Protein AF-A0A6L7Z365-F1 (afdb_monomer_lite)

Secondary structure (DSSP, 8-state):
----------------------------PPPS--------HHHHHHHHS--THHHHHHHHHHHHHHHHHHHHHHHHS----HHHHHHHHHHHHHHHHHHHHHHHHHHHHHHHHHHHHHHHHHHHHHH-S----------S---

Sequence (143 aa):
MQKRVAEGKPVTPQDEESTGLKEVRIVRGRVDSLSIYEVTETELDALERGSPYSIYLNFGIFLVTLGMSFLTSLLTVDIESLTTLVVFLVLTVIGNIGGALLIILWYGARKEVGGITKRIRARIAETEPSAGVHAGSVDDAES

Radius of gyration: 35.86 Å; chains: 1; bounding box: 87×62×109 Å

Foldseek 3Di:
DDDDDDDDDDDDDDDDDDDPPPPPPDDDDDDPDDDDFDDDPVLVVVPVVPQCLVVLLVLLVVLQVQLVVLVVCLVPDDDPDPVVNVVSVVSNCCSNVVSVVSVVVSVVSVVVNVVSVVVRVVVVVVVDDDPDDPDPPPDDDDD

Structure (mmCIF, N/CA/C/O backbone):
data_AF-A0A6L7Z365-F1
#
_entry.id   AF-A0A6L7Z365-F1
#
loop_
_atom_site.group_PDB
_atom_site.id
_atom_site.type_symbol
_atom_site.label_atom_id
_atom_site.label_alt_id
_atom_site.label_comp_id
_atom_site.label_asym_id
_atom_site.label_entity_id
_atom_site.label_seq_id
_atom_site.pdbx_PDB_ins_code
_atom_site.Cartn_x
_atom_site.Cartn_y
_atom_site.Cartn_z
_atom_site.occupancy
_atom_site.B_iso_or_equiv
_atom_site.auth_seq_id
_atom_site.auth_comp_id
_atom_site.auth_asym_id
_atom_site.auth_atom_id
_atom_site.pdbx_PDB_model_num
ATOM 1 N N . MET A 1 1 ? 21.880 44.518 -79.064 1.00 47.91 1 MET A N 1
ATOM 2 C CA . MET A 1 1 ? 22.600 43.712 -78.053 1.00 47.91 1 MET A CA 1
ATOM 3 C C . MET A 1 1 ? 23.646 44.592 -77.390 1.00 47.91 1 MET A C 1
ATOM 5 O O . MET A 1 1 ? 24.600 44.934 -78.066 1.00 47.91 1 MET A O 1
ATOM 9 N N . GLN A 1 2 ? 23.430 45.005 -76.138 1.00 38.16 2 GLN A N 1
ATOM 10 C CA . GLN A 1 2 ? 24.452 45.241 -75.102 1.00 38.16 2 GLN A CA 1
ATOM 11 C C . GLN A 1 2 ? 23.769 45.872 -73.880 1.00 38.16 2 GLN A C 1
ATOM 13 O O . GLN A 1 2 ? 23.073 46.880 -73.977 1.00 38.16 2 GLN A O 1
ATOM 18 N N . LYS A 1 3 ? 23.915 45.187 -72.747 1.00 45.53 3 LYS A N 1
ATOM 19 C CA . LYS A 1 3 ? 23.310 45.466 -71.445 1.00 45.53 3 LYS A CA 1
ATOM 20 C C . LYS A 1 3 ? 24.232 46.448 -70.714 1.00 45.53 3 LYS A C 1
ATOM 22 O O . LYS A 1 3 ? 25.419 46.163 -70.588 1.00 45.53 3 LYS A O 1
ATOM 27 N N . ARG A 1 4 ? 23.712 47.601 -70.276 1.00 43.47 4 ARG A N 1
ATOM 28 C CA . ARG A 1 4 ? 24.467 48.564 -69.461 1.00 43.47 4 ARG A CA 1
ATOM 29 C C . ARG A 1 4 ? 24.512 48.114 -68.000 1.00 43.47 4 ARG A C 1
ATOM 31 O O . ARG A 1 4 ? 23.516 47.644 -67.459 1.00 43.47 4 ARG A O 1
ATOM 38 N N . VAL A 1 5 ? 25.696 48.255 -67.420 1.00 54.09 5 VAL A N 1
ATOM 39 C CA . VAL A 1 5 ? 26.059 48.068 -66.009 1.00 54.09 5 VAL A CA 1
ATOM 40 C C . VAL A 1 5 ? 26.255 49.458 -65.381 1.00 54.09 5 VAL A C 1
ATOM 42 O O . VAL A 1 5 ? 26.559 50.393 -66.121 1.00 54.09 5 VAL A O 1
ATOM 45 N N . ALA A 1 6 ? 26.146 49.521 -64.043 1.00 51.59 6 ALA A N 1
ATOM 46 C CA . ALA A 1 6 ? 26.297 50.658 -63.112 1.00 51.59 6 ALA A CA 1
ATOM 47 C C . ALA A 1 6 ? 24.985 51.426 -62.851 1.00 51.59 6 ALA A C 1
ATOM 49 O O . ALA A 1 6 ? 24.262 51.736 -63.787 1.00 51.59 6 ALA A O 1
ATOM 50 N N . GLU A 1 7 ? 24.562 51.760 -61.631 1.00 50.38 7 GLU A N 1
ATOM 51 C CA . GLU A 1 7 ? 25.125 51.706 -60.271 1.00 50.38 7 GLU A CA 1
ATOM 52 C C . GLU A 1 7 ? 23.939 51.911 -59.303 1.00 50.38 7 GLU A C 1
ATOM 54 O O . GLU A 1 7 ? 23.016 52.661 -59.620 1.00 50.38 7 GLU A O 1
ATOM 59 N N . GLY A 1 8 ? 23.943 51.280 -58.126 1.00 42.50 8 GLY A N 1
ATOM 60 C CA . GLY A 1 8 ? 22.883 51.450 -57.126 1.00 42.50 8 GLY A CA 1
ATOM 61 C C . GLY A 1 8 ? 23.416 51.275 -55.708 1.00 42.50 8 GLY A C 1
ATOM 62 O O . GLY A 1 8 ? 23.578 50.156 -55.233 1.00 42.50 8 GLY A O 1
ATOM 63 N N . LYS A 1 9 ? 23.719 52.407 -55.069 1.00 43.69 9 LYS A N 1
ATOM 64 C CA . LYS A 1 9 ? 24.138 52.587 -53.668 1.00 43.69 9 LYS A CA 1
ATOM 65 C C . LYS A 1 9 ? 23.026 52.123 -52.698 1.00 43.69 9 LYS A C 1
ATOM 67 O O . LYS A 1 9 ? 21.854 52.277 -53.042 1.00 43.69 9 LYS A O 1
ATOM 72 N N . PRO A 1 10 ? 23.350 51.569 -51.511 1.00 44.44 10 PRO A N 1
ATOM 73 C CA . PRO A 1 10 ? 22.372 50.887 -50.669 1.00 44.44 10 PRO A CA 1
ATOM 74 C C . PRO A 1 10 ? 21.415 51.874 -49.996 1.00 44.44 10 PRO A C 1
ATOM 76 O O . PRO A 1 10 ? 21.838 52.884 -49.432 1.00 44.44 10 PRO A O 1
ATOM 79 N N . VAL A 1 11 ? 20.124 51.551 -50.045 1.00 59.84 11 VAL A N 1
ATOM 80 C CA . VAL A 1 11 ? 19.088 52.188 -49.231 1.00 59.84 11 VAL A CA 1
ATOM 81 C C . VAL A 1 11 ? 19.053 51.451 -47.902 1.00 59.84 11 VAL A C 1
ATOM 83 O O . VAL A 1 11 ? 18.643 50.295 -47.837 1.00 59.84 11 VAL A O 1
ATOM 86 N N . THR A 1 12 ? 19.502 52.123 -46.851 1.00 59.09 12 THR A N 1
ATOM 87 C CA . THR A 1 12 ? 19.172 51.757 -45.476 1.00 59.09 12 THR A CA 1
ATOM 88 C C . THR A 1 12 ? 17.791 52.322 -45.159 1.00 59.09 12 THR A C 1
ATOM 90 O O . THR A 1 12 ? 17.567 53.513 -45.381 1.00 59.09 12 THR A O 1
ATOM 93 N N . PRO A 1 13 ? 16.900 51.523 -44.570 1.00 48.16 13 PRO A N 1
ATOM 94 C CA . PRO A 1 13 ? 15.957 52.039 -43.598 1.00 48.16 13 PRO A CA 1
ATOM 95 C C . PRO A 1 13 ? 16.260 51.395 -42.247 1.00 48.16 13 PRO A C 1
ATOM 97 O O . PRO A 1 13 ? 16.327 50.175 -42.110 1.00 48.16 13 PRO A O 1
ATOM 100 N N . GLN A 1 14 ? 16.508 52.258 -41.269 1.00 51.47 14 GLN A N 1
ATOM 101 C CA . GLN A 1 14 ? 16.410 51.917 -39.862 1.00 51.47 14 GLN A CA 1
ATOM 102 C C . GLN A 1 14 ? 14.959 51.523 -39.533 1.00 51.47 14 GLN A C 1
ATOM 104 O O . GLN A 1 14 ? 14.031 51.968 -40.207 1.00 51.47 14 GLN A O 1
ATOM 109 N N . ASP A 1 15 ? 14.833 50.731 -38.467 1.00 49.03 15 ASP A N 1
ATOM 110 C CA . ASP A 1 15 ? 13.629 50.484 -37.665 1.00 49.03 15 ASP A CA 1
ATOM 111 C C . ASP A 1 15 ? 12.689 49.354 -38.117 1.00 49.03 15 ASP A C 1
ATOM 113 O O . ASP A 1 15 ? 11.594 49.598 -38.605 1.00 49.03 15 ASP A O 1
ATOM 117 N N . GLU A 1 16 ? 13.067 48.105 -37.805 1.00 47.59 16 GLU A N 1
ATOM 118 C CA . GLU A 1 16 ? 12.098 47.114 -37.312 1.00 47.59 16 GLU A CA 1
ATOM 119 C C . GLU A 1 16 ? 12.649 46.389 -36.071 1.00 47.59 16 GLU A C 1
ATOM 121 O O . GLU A 1 16 ? 13.751 45.832 -36.066 1.00 47.59 16 GLU A O 1
ATOM 126 N N . GLU A 1 17 ? 11.866 46.450 -34.992 1.00 51.47 17 GLU A N 1
ATOM 127 C CA . GLU A 1 17 ? 12.022 45.736 -33.726 1.00 51.47 17 GLU A CA 1
ATOM 128 C C . GLU A 1 17 ? 12.270 44.234 -33.944 1.00 51.47 17 GLU A C 1
ATOM 130 O O . GLU A 1 17 ? 11.343 43.439 -34.103 1.00 51.47 17 GLU A O 1
ATOM 135 N N . SER A 1 18 ? 13.530 43.798 -33.871 1.00 49.00 18 SER A N 1
ATOM 136 C CA . SER A 1 18 ? 13.833 42.379 -33.686 1.00 49.00 18 SER A CA 1
ATOM 137 C C . SER A 1 18 ? 13.740 42.056 -32.199 1.00 49.00 18 SER A C 1
ATOM 139 O O . SER A 1 18 ? 14.649 42.292 -31.403 1.00 49.00 18 SER A O 1
ATOM 141 N N . THR A 1 19 ? 12.566 41.552 -31.827 1.00 46.59 19 THR A N 1
ATOM 142 C CA . THR A 1 19 ? 12.329 40.765 -30.616 1.00 46.59 19 THR A CA 1
ATOM 143 C C . THR A 1 19 ? 13.579 39.969 -30.253 1.00 46.59 19 THR A C 1
ATOM 145 O O . THR A 1 19 ? 14.081 39.174 -31.045 1.00 46.59 19 THR A O 1
ATOM 148 N N . GLY A 1 20 ? 14.106 40.231 -29.055 1.00 46.94 20 GLY A N 1
ATOM 149 C CA . GLY A 1 20 ? 15.296 39.589 -28.517 1.00 46.94 20 GLY A CA 1
ATOM 150 C C . GLY A 1 20 ? 15.107 38.082 -28.381 1.00 46.94 20 GLY A C 1
ATOM 151 O O . GLY A 1 20 ? 14.834 37.573 -27.294 1.00 46.94 20 GLY A O 1
ATOM 152 N N . LEU A 1 21 ? 15.292 37.355 -29.479 1.00 53.62 21 LEU A N 1
ATOM 153 C CA . LEU A 1 21 ? 15.554 35.930 -29.470 1.00 53.62 21 LEU A CA 1
ATOM 154 C C . LEU A 1 21 ? 16.978 35.775 -28.960 1.00 53.62 21 LEU A C 1
ATOM 156 O O .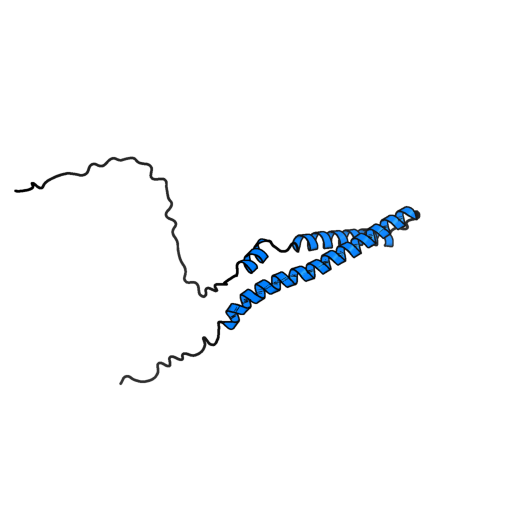 LEU A 1 21 ? 17.949 35.783 -29.710 1.00 53.62 21 LEU A O 1
ATOM 160 N N . LYS A 1 22 ? 17.085 35.709 -27.634 1.00 59.19 22 LYS A N 1
ATOM 161 C CA . LYS A 1 22 ? 18.291 35.311 -26.921 1.00 59.19 22 LYS A CA 1
ATOM 162 C C . LYS A 1 22 ? 18.754 33.993 -27.543 1.00 59.19 22 LYS A C 1
ATOM 164 O O . LYS A 1 22 ? 18.145 32.958 -27.283 1.00 59.19 22 LYS A O 1
ATOM 169 N N . GLU A 1 23 ? 19.770 34.053 -28.406 1.00 62.53 23 GLU A N 1
ATOM 170 C CA . GLU A 1 23 ? 20.352 32.875 -29.043 1.00 62.53 23 GLU A CA 1
ATOM 171 C C . GLU A 1 23 ? 20.660 31.853 -27.949 1.00 62.53 23 GLU A C 1
ATOM 173 O O . GLU A 1 23 ? 21.460 32.094 -27.037 1.00 62.53 23 GLU A O 1
ATOM 178 N N . VAL A 1 24 ? 19.947 30.729 -27.982 1.00 66.69 24 VAL A N 1
ATOM 179 C CA . VAL A 1 24 ? 20.111 29.666 -27.000 1.00 66.69 24 VAL A CA 1
ATOM 180 C C . VAL A 1 24 ? 21.491 29.065 -27.233 1.00 66.69 24 VAL A C 1
ATOM 182 O O . VAL A 1 24 ? 21.708 28.293 -28.164 1.00 66.69 24 VAL A O 1
ATOM 185 N N . ARG A 1 25 ? 22.456 29.444 -26.394 1.00 59.34 25 ARG A N 1
ATOM 186 C CA . ARG A 1 25 ? 23.799 28.865 -26.394 1.00 59.34 25 ARG A CA 1
ATOM 187 C C . ARG A 1 25 ? 23.709 2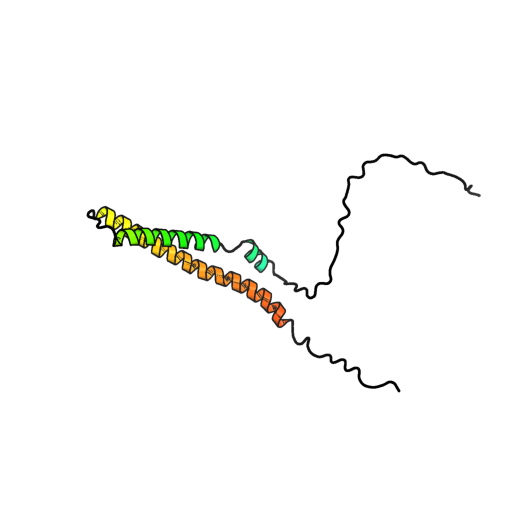7.419 -25.904 1.00 59.34 25 ARG A C 1
ATOM 189 O O . ARG A 1 25 ? 23.692 27.165 -24.702 1.00 59.34 25 ARG A O 1
ATOM 196 N N . ILE A 1 26 ? 23.669 26.469 -26.835 1.00 63.38 26 ILE A N 1
ATOM 197 C CA . ILE A 1 26 ? 23.698 25.037 -26.524 1.00 63.38 26 ILE A CA 1
ATOM 198 C C . ILE A 1 26 ? 25.161 24.609 -26.366 1.00 63.38 26 ILE A C 1
ATOM 200 O O . ILE A 1 26 ? 25.869 24.384 -27.345 1.00 63.38 26 ILE A O 1
ATOM 204 N N . VAL A 1 27 ? 25.622 24.500 -25.121 1.00 65.88 27 VAL A N 1
ATOM 205 C CA . VAL A 1 27 ? 26.927 23.910 -24.788 1.00 65.88 27 VAL A CA 1
ATOM 206 C C . VAL A 1 27 ? 26.730 22.407 -24.582 1.00 65.88 27 VAL A C 1
ATOM 208 O O . VAL A 1 27 ? 26.043 22.001 -23.648 1.00 65.88 27 VAL A O 1
ATOM 211 N N . ARG A 1 28 ? 27.311 21.569 -25.452 1.00 62.66 28 ARG A N 1
ATOM 212 C CA . ARG A 1 28 ? 27.320 20.103 -25.289 1.00 62.66 28 ARG A CA 1
ATOM 213 C C . ARG A 1 28 ? 28.663 19.662 -24.702 1.00 62.66 28 ARG A C 1
ATOM 215 O O . ARG A 1 28 ? 29.686 19.768 -25.369 1.00 62.66 28 ARG A O 1
ATOM 222 N N . GLY A 1 29 ? 28.659 19.191 -23.455 1.00 72.00 29 GLY A N 1
ATOM 223 C CA . GLY A 1 29 ? 29.814 18.528 -22.839 1.00 72.00 29 GLY A CA 1
ATOM 224 C C . GLY A 1 29 ? 29.955 17.078 -23.319 1.00 72.00 29 GLY A C 1
ATOM 225 O O . GLY A 1 29 ? 28.959 16.455 -23.690 1.00 72.00 29 GLY A O 1
ATOM 226 N N . ARG A 1 30 ? 31.180 16.532 -23.319 1.00 66.25 30 ARG A N 1
ATOM 227 C CA . ARG A 1 30 ? 31.413 15.092 -23.534 1.00 66.25 30 ARG A CA 1
ATOM 228 C C . ARG A 1 30 ? 30.760 14.316 -22.385 1.00 66.25 30 ARG A C 1
ATOM 230 O O . ARG A 1 30 ? 31.102 14.540 -21.230 1.00 66.25 30 ARG A O 1
ATOM 237 N N . VAL A 1 31 ? 29.826 13.431 -22.713 1.00 62.84 31 VAL A N 1
ATOM 238 C CA . VAL A 1 31 ? 29.232 12.470 -21.775 1.00 62.84 31 VAL A CA 1
ATOM 239 C C . VAL A 1 31 ? 29.998 11.154 -21.865 1.00 62.84 31 VAL A C 1
ATOM 241 O O . VAL A 1 31 ? 30.254 10.671 -22.964 1.00 62.84 31 VAL A O 1
ATOM 244 N N . ASP A 1 32 ? 30.381 10.616 -20.707 1.00 66.88 32 ASP A N 1
ATOM 245 C CA . ASP A 1 32 ? 31.233 9.424 -20.569 1.00 66.88 32 ASP A CA 1
ATOM 246 C C . ASP A 1 32 ? 30.501 8.130 -20.976 1.00 66.88 32 ASP A C 1
ATOM 248 O O . ASP A 1 32 ? 31.108 7.169 -21.433 1.00 66.88 32 ASP A O 1
ATOM 252 N N . SER A 1 33 ? 29.167 8.110 -20.865 1.00 61.97 33 SER A N 1
ATOM 253 C CA . SER A 1 33 ? 28.317 7.029 -21.373 1.00 61.97 33 SER A CA 1
ATOM 254 C C . SER A 1 33 ? 26.872 7.497 -21.577 1.00 61.97 33 SER A C 1
ATOM 256 O O . SER A 1 33 ? 26.370 8.364 -20.858 1.00 61.97 33 SER A O 1
ATOM 258 N N . LEU A 1 34 ? 26.203 6.927 -22.581 1.00 73.12 34 LEU A N 1
ATOM 259 C CA . LEU A 1 34 ? 24.784 7.129 -22.873 1.00 73.12 34 LEU A CA 1
ATOM 260 C C . LEU A 1 34 ? 24.112 5.754 -22.927 1.00 73.12 34 LEU A C 1
ATOM 262 O O . LEU A 1 34 ? 24.413 4.960 -23.812 1.00 73.12 34 LEU A O 1
ATOM 266 N N . SER A 1 35 ? 23.193 5.479 -22.002 1.00 70.38 35 SER A N 1
ATOM 267 C CA . SER A 1 35 ? 22.370 4.266 -22.032 1.00 70.38 35 SER A CA 1
ATOM 268 C C . SER A 1 35 ? 20.984 4.603 -22.570 1.00 70.38 35 SER A C 1
ATOM 270 O O . SER A 1 35 ? 20.226 5.331 -21.928 1.00 70.38 35 SER A O 1
ATOM 272 N N . ILE A 1 36 ? 20.659 4.079 -23.750 1.00 78.50 36 ILE A N 1
ATOM 273 C CA . ILE A 1 36 ? 19.343 4.228 -24.375 1.00 78.50 36 ILE A CA 1
ATOM 274 C C . ILE A 1 36 ? 18.506 3.006 -23.999 1.00 78.50 36 ILE A C 1
ATOM 276 O O . ILE A 1 36 ? 18.900 1.878 -24.278 1.00 78.50 36 ILE A O 1
ATOM 280 N N . TYR A 1 37 ? 17.363 3.230 -23.352 1.00 75.19 37 TYR A N 1
ATOM 281 C CA . TYR A 1 37 ? 16.415 2.175 -23.005 1.00 75.19 37 TYR A CA 1
ATOM 282 C C . TYR A 1 37 ? 15.250 2.208 -23.987 1.00 75.19 37 TYR A C 1
ATOM 284 O O . TYR A 1 37 ? 14.464 3.154 -23.988 1.00 75.19 37 TYR A O 1
ATOM 292 N N . GLU A 1 38 ? 15.132 1.170 -24.806 1.00 77.88 38 GLU A N 1
ATOM 293 C CA . GLU A 1 38 ? 13.974 0.991 -25.674 1.00 77.88 38 GLU A CA 1
ATOM 294 C C . GLU A 1 38 ? 12.818 0.388 -24.872 1.00 77.88 38 GLU A C 1
ATOM 296 O O . GLU A 1 38 ? 12.920 -0.699 -24.290 1.00 77.88 38 GLU A O 1
ATOM 301 N N . VAL A 1 39 ? 11.712 1.127 -24.825 1.00 81.31 39 VAL A N 1
ATOM 302 C CA . VAL A 1 39 ? 10.499 0.765 -24.094 1.00 81.31 39 VAL A CA 1
ATOM 303 C C . VAL A 1 39 ? 9.387 0.559 -25.114 1.00 81.31 39 VAL A C 1
ATOM 305 O O . VAL A 1 39 ? 9.179 1.398 -25.987 1.00 81.31 39 VAL A O 1
ATOM 308 N N . THR A 1 40 ? 8.688 -0.570 -25.033 1.00 83.50 40 THR A N 1
ATOM 309 C CA . THR A 1 40 ? 7.533 -0.837 -25.907 1.00 83.50 40 THR A CA 1
ATOM 310 C C . THR A 1 40 ? 6.337 0.029 -25.504 1.00 83.50 40 THR A C 1
ATOM 312 O O . THR A 1 40 ? 6.211 0.370 -24.329 1.00 83.50 40 THR A O 1
ATOM 315 N N . GLU A 1 41 ? 5.414 0.338 -26.424 1.00 81.44 41 GLU A N 1
ATOM 316 C CA . GLU A 1 41 ? 4.226 1.146 -26.084 1.00 81.44 41 GLU A CA 1
ATOM 317 C C . GLU A 1 41 ? 3.407 0.551 -24.931 1.00 81.44 41 GLU A C 1
ATOM 319 O O . GLU A 1 41 ? 2.922 1.282 -24.078 1.00 81.44 41 GLU A O 1
ATOM 324 N N . THR A 1 42 ? 3.320 -0.778 -24.828 1.00 79.19 42 THR A N 1
ATOM 325 C CA . THR A 1 42 ? 2.635 -1.449 -23.712 1.00 79.19 42 THR A CA 1
ATOM 326 C C . THR A 1 42 ? 3.335 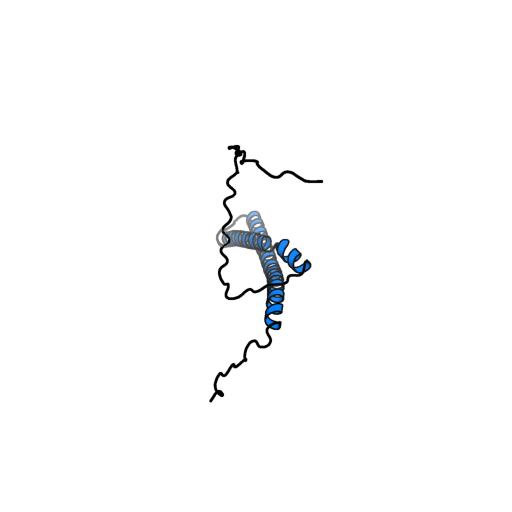-1.258 -22.366 1.00 79.19 42 THR A C 1
ATOM 328 O O . THR A 1 42 ? 2.677 -1.187 -21.331 1.00 79.19 42 THR A O 1
ATOM 331 N N . GLU A 1 43 ? 4.671 -1.196 -22.356 1.00 79.25 43 GLU A N 1
ATOM 332 C CA . GLU A 1 43 ? 5.453 -0.917 -21.144 1.00 79.25 43 GLU A CA 1
ATOM 333 C C . GLU A 1 43 ? 5.364 0.569 -20.780 1.00 79.25 43 GLU A C 1
ATOM 335 O O . GLU A 1 43 ? 5.292 0.902 -19.599 1.00 79.25 43 GLU A O 1
ATOM 340 N N . LEU A 1 44 ? 5.322 1.446 -21.787 1.00 81.00 44 LEU A N 1
ATOM 341 C CA . LEU A 1 44 ? 5.149 2.880 -21.604 1.00 81.00 44 LEU A CA 1
ATOM 342 C C . LEU A 1 44 ? 3.757 3.205 -21.047 1.00 81.00 44 LEU A C 1
ATOM 344 O O . LEU A 1 44 ? 3.684 3.874 -20.027 1.00 81.00 44 LEU A O 1
ATOM 348 N N . ASP A 1 45 ? 2.681 2.650 -21.612 1.00 80.50 45 ASP A N 1
ATOM 349 C CA . ASP A 1 45 ? 1.301 2.822 -21.119 1.00 80.50 45 ASP A CA 1
ATOM 350 C C . ASP A 1 45 ? 1.150 2.283 -19.680 1.00 80.50 45 ASP A C 1
ATOM 352 O O . ASP A 1 45 ? 0.506 2.897 -18.828 1.00 80.50 45 ASP A O 1
ATOM 356 N N . ALA A 1 46 ? 1.821 1.171 -19.351 1.00 76.06 46 ALA A N 1
ATOM 357 C CA . ALA A 1 46 ? 1.856 0.642 -17.985 1.00 76.06 46 ALA A CA 1
ATOM 358 C C . ALA A 1 46 ? 2.609 1.556 -16.994 1.00 76.06 46 ALA A C 1
ATOM 360 O O . ALA A 1 46 ? 2.256 1.604 -15.812 1.00 76.06 46 ALA A O 1
ATOM 361 N N . LEU A 1 47 ? 3.635 2.278 -17.453 1.00 79.06 47 LEU A N 1
ATOM 362 C CA . LEU A 1 47 ? 4.380 3.248 -16.646 1.00 79.06 47 LEU A CA 1
ATOM 363 C C . LEU A 1 47 ? 3.644 4.594 -16.535 1.00 79.06 47 LEU A C 1
ATOM 365 O O . LEU A 1 47 ? 3.600 5.160 -15.443 1.00 79.06 47 LEU A O 1
ATOM 369 N N . GLU A 1 48 ? 3.041 5.077 -17.624 1.00 77.88 48 GLU A N 1
ATOM 370 C CA . GLU A 1 48 ? 2.300 6.343 -17.704 1.00 77.88 48 GLU A CA 1
ATOM 371 C C . GLU A 1 48 ? 1.032 6.326 -16.862 1.00 77.88 48 GLU A C 1
ATOM 373 O O . GLU A 1 48 ? 0.747 7.298 -16.160 1.00 77.88 48 GLU A O 1
ATOM 378 N N . ARG A 1 49 ? 0.290 5.211 -16.873 1.00 73.38 49 ARG A N 1
ATOM 379 C CA . ARG A 1 49 ? -0.904 5.078 -16.029 1.00 73.38 49 ARG A CA 1
ATOM 380 C C . ARG A 1 49 ? -0.575 5.200 -14.549 1.00 73.38 49 ARG A C 1
ATOM 382 O O . ARG A 1 49 ? -1.437 5.636 -13.792 1.00 73.38 49 ARG A O 1
ATOM 389 N N . GLY A 1 50 ? 0.655 4.849 -14.158 1.00 66.69 50 GLY A N 1
ATOM 390 C CA . GLY A 1 50 ? 1.074 4.764 -12.768 1.00 66.69 50 GLY A CA 1
ATOM 391 C C . GLY A 1 50 ? 0.263 3.699 -12.030 1.00 66.69 50 GLY A C 1
ATOM 392 O O . GLY A 1 50 ? -0.964 3.653 -12.072 1.00 66.69 50 GLY A O 1
ATOM 393 N N . SER A 1 51 ? 0.922 2.790 -11.317 1.00 68.00 51 SER A N 1
ATOM 394 C CA . SER A 1 51 ? 0.140 1.837 -10.531 1.00 68.00 51 SER A CA 1
ATOM 395 C C . SER A 1 51 ? -0.569 2.587 -9.380 1.00 68.00 51 SER A C 1
ATOM 397 O O . SER A 1 51 ? 0.050 3.435 -8.729 1.00 68.00 51 SER A O 1
ATOM 399 N N . PRO A 1 52 ? -1.843 2.283 -9.064 1.00 69.50 52 PRO A N 1
ATOM 400 C CA . PRO A 1 52 ? -2.577 2.884 -7.941 1.00 69.50 52 PRO A CA 1
ATOM 401 C C . PRO A 1 52 ? -1.989 2.540 -6.555 1.00 69.50 52 PRO A C 1
ATOM 403 O O . PRO A 1 52 ? -2.601 2.818 -5.522 1.00 69.50 52 PRO A O 1
ATOM 406 N N . TYR A 1 53 ? -0.775 1.978 -6.505 1.00 73.44 53 TYR A N 1
ATOM 407 C CA . TYR A 1 53 ? -0.036 1.606 -5.303 1.00 73.44 53 TYR A CA 1
ATOM 408 C C . TYR A 1 53 ? 0.021 2.729 -4.262 1.00 73.44 53 TYR A C 1
ATOM 410 O O . TYR A 1 53 ? -0.099 2.459 -3.070 1.00 73.44 53 TYR A O 1
ATOM 418 N N . SER A 1 54 ? 0.188 3.988 -4.678 1.00 79.38 54 SER A N 1
ATOM 419 C CA . SER A 1 54 ? 0.275 5.099 -3.725 1.00 79.38 54 SER A CA 1
ATOM 420 C C . SER A 1 54 ? -1.020 5.225 -2.917 1.00 79.38 54 SER A C 1
ATOM 422 O O . SER A 1 54 ? -0.980 5.376 -1.699 1.00 79.38 54 SER A O 1
ATOM 424 N N . ILE A 1 55 ? -2.177 5.066 -3.563 1.00 84.75 55 ILE A N 1
ATOM 425 C CA . ILE A 1 55 ? -3.485 5.161 -2.905 1.00 84.75 55 ILE A CA 1
ATOM 426 C C . ILE A 1 55 ? -3.673 3.991 -1.935 1.00 84.75 55 ILE A C 1
ATOM 428 O O . ILE A 1 55 ? -4.041 4.219 -0.784 1.00 84.75 55 ILE A O 1
ATOM 432 N N . TYR A 1 56 ? -3.360 2.759 -2.356 1.00 86.50 56 TYR A N 1
ATOM 433 C CA . TYR A 1 56 ? -3.485 1.581 -1.488 1.00 86.50 56 TYR A CA 1
ATOM 434 C C . TYR A 1 56 ? -2.595 1.664 -0.251 1.00 86.50 56 TYR A C 1
ATOM 436 O O . TYR A 1 56 ? -3.043 1.327 0.842 1.00 86.50 56 TYR A O 1
ATOM 444 N N . LEU A 1 57 ? -1.363 2.154 -0.398 1.00 88.44 57 LEU A N 1
ATOM 445 C CA . LEU A 1 57 ? -0.456 2.335 0.731 1.00 88.44 57 LEU A CA 1
ATOM 446 C C . LEU A 1 57 ? -0.963 3.411 1.692 1.00 88.44 57 LEU A C 1
ATOM 448 O O . LEU A 1 57 ? -1.017 3.171 2.894 1.00 88.44 57 LEU A O 1
ATOM 452 N N . ASN A 1 58 ? -1.338 4.582 1.170 1.00 91.31 58 ASN A N 1
ATOM 453 C CA . ASN A 1 58 ? -1.786 5.702 1.997 1.00 91.31 58 ASN A CA 1
ATOM 454 C C . ASN A 1 58 ? -3.064 5.350 2.770 1.00 91.31 58 ASN A C 1
ATOM 456 O O . ASN A 1 58 ? -3.114 5.541 3.984 1.00 91.31 58 ASN A O 1
ATOM 460 N N . PHE A 1 59 ? -4.066 4.771 2.099 1.00 92.38 59 PHE A N 1
ATOM 461 C CA . PHE A 1 59 ? -5.282 4.306 2.769 1.00 92.38 59 PHE A CA 1
ATOM 462 C C . PHE A 1 59 ? -5.012 3.125 3.700 1.00 92.38 59 PHE A C 1
ATOM 464 O O . PHE A 1 59 ? -5.549 3.097 4.801 1.00 92.38 59 PHE A O 1
ATOM 471 N N . GLY A 1 60 ? -4.169 2.172 3.299 1.00 92.25 60 GLY A N 1
ATOM 472 C CA . GLY A 1 60 ? -3.813 1.024 4.128 1.00 92.25 60 GLY A CA 1
ATOM 473 C C . GLY A 1 60 ? -3.174 1.443 5.451 1.00 92.25 60 GLY A C 1
ATOM 474 O O . GLY A 1 60 ? -3.645 1.039 6.511 1.00 92.25 60 GLY A O 1
ATOM 475 N N . ILE A 1 61 ? -2.160 2.313 5.401 1.00 92.94 61 ILE A N 1
ATOM 476 C CA . ILE A 1 61 ? -1.510 2.861 6.600 1.00 92.94 61 ILE A CA 1
ATOM 477 C C . ILE A 1 61 ? -2.520 3.648 7.436 1.00 92.94 61 ILE A C 1
ATOM 479 O O . ILE A 1 61 ? -2.606 3.417 8.638 1.00 92.94 61 ILE A O 1
ATOM 483 N N . PHE A 1 62 ? -3.320 4.518 6.813 1.00 94.62 62 PHE A N 1
ATOM 484 C CA . PHE A 1 62 ? -4.345 5.289 7.517 1.00 94.62 62 PHE A CA 1
ATOM 485 C C . PHE A 1 62 ? -5.335 4.391 8.277 1.00 94.62 62 PHE A C 1
ATOM 487 O O . PHE A 1 62 ? -5.566 4.609 9.467 1.00 94.62 62 PHE A O 1
ATOM 494 N N . LEU A 1 63 ? -5.874 3.351 7.628 1.00 92.81 63 LEU A N 1
ATOM 495 C CA . LEU A 1 63 ? -6.808 2.406 8.248 1.00 92.81 63 LEU A CA 1
ATOM 496 C C . LEU A 1 63 ? -6.159 1.610 9.387 1.00 92.81 63 LEU A C 1
ATOM 498 O O . LEU A 1 63 ? -6.791 1.427 10.427 1.00 92.81 63 LEU A O 1
ATOM 502 N N . VAL A 1 64 ? -4.911 1.159 9.217 1.00 93.38 64 VAL A N 1
ATOM 503 C CA . VAL A 1 64 ? -4.184 0.436 10.273 1.00 93.38 64 VAL A CA 1
ATOM 504 C C . VAL A 1 64 ? -3.896 1.350 11.460 1.00 93.38 64 VAL A C 1
ATOM 506 O O . VAL A 1 64 ? -4.116 0.944 12.598 1.00 93.38 64 VAL A O 1
ATOM 509 N N . THR A 1 65 ? -3.453 2.589 11.233 1.00 95.06 65 THR A N 1
ATOM 510 C CA . THR A 1 65 ? -3.227 3.558 12.315 1.00 95.06 65 THR A CA 1
AT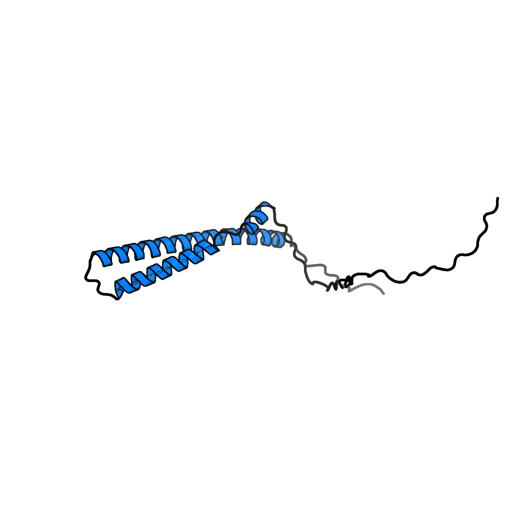OM 511 C C . THR A 1 65 ? -4.518 3.826 13.081 1.00 95.06 65 THR A C 1
ATOM 513 O O . THR A 1 65 ? -4.519 3.749 14.307 1.00 95.06 65 THR A O 1
ATOM 516 N N . LEU A 1 66 ? -5.624 4.059 12.369 1.00 94.12 66 LEU A N 1
ATOM 517 C CA . LEU A 1 66 ? -6.936 4.269 12.977 1.00 94.12 66 LEU A CA 1
ATOM 518 C C . LEU A 1 66 ? -7.389 3.035 13.780 1.00 94.12 66 LEU A C 1
ATOM 520 O O . LEU A 1 66 ? -7.822 3.158 14.925 1.00 94.12 66 LEU A O 1
ATOM 524 N N . GLY A 1 67 ? -7.236 1.838 13.207 1.00 92.81 67 GLY A N 1
ATOM 525 C CA . GLY A 1 67 ? -7.538 0.572 13.870 1.00 92.81 67 GLY A CA 1
ATOM 526 C C . GLY A 1 67 ? -6.691 0.342 15.124 1.00 92.81 67 GLY A C 1
ATOM 527 O O . GLY A 1 67 ? -7.217 -0.112 16.135 1.00 92.81 67 GLY A O 1
ATOM 528 N N . MET A 1 68 ? -5.403 0.696 15.099 1.00 94.06 68 MET A N 1
ATOM 529 C CA . MET A 1 68 ? -4.513 0.615 16.264 1.00 94.06 68 MET A CA 1
ATOM 530 C C . MET A 1 68 ? -4.877 1.628 17.349 1.00 94.06 68 MET A C 1
ATOM 532 O O . MET A 1 68 ? -4.781 1.305 18.534 1.00 94.06 68 MET A O 1
ATOM 536 N N . SER A 1 69 ? -5.331 2.829 16.983 1.00 93.94 69 SER A N 1
ATOM 537 C CA . SER A 1 69 ? -5.849 3.795 17.954 1.00 93.94 69 SER A CA 1
ATOM 538 C C . SER A 1 69 ? -7.071 3.241 18.686 1.00 93.94 69 SER A C 1
ATOM 540 O O . SER A 1 69 ? -7.086 3.243 19.916 1.00 93.94 69 SER A O 1
ATOM 542 N N . PHE A 1 70 ? -8.048 2.689 17.957 1.00 92.50 70 PHE A N 1
ATOM 543 C CA . PHE A 1 70 ? -9.227 2.073 18.574 1.00 92.50 70 PHE A CA 1
ATOM 544 C C . PHE A 1 70 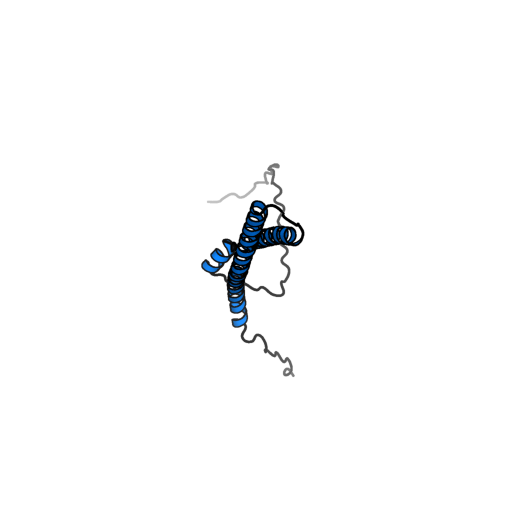? -8.887 0.828 19.393 1.00 92.50 70 PHE A C 1
ATOM 546 O O . PHE A 1 70 ? -9.438 0.656 20.479 1.00 92.50 70 PHE A O 1
ATOM 553 N N . LEU A 1 71 ? -7.936 0.011 18.932 1.00 92.94 71 LEU A N 1
ATOM 554 C CA . LEU A 1 71 ? -7.424 -1.125 19.696 1.00 92.94 71 LEU A CA 1
ATOM 555 C C . LEU A 1 71 ? -6.821 -0.657 21.024 1.00 92.94 71 LEU A C 1
ATOM 557 O O . LEU A 1 71 ? -7.153 -1.192 22.077 1.00 92.94 71 LEU A O 1
ATOM 561 N N . THR A 1 72 ? -5.986 0.382 20.988 1.00 94.12 72 THR A N 1
ATOM 562 C CA . THR A 1 72 ? -5.368 0.954 22.192 1.00 94.12 72 THR A CA 1
ATOM 563 C C . THR A 1 72 ? -6.431 1.473 23.156 1.00 94.12 72 THR A C 1
ATOM 565 O O . THR A 1 72 ? -6.341 1.217 24.356 1.00 94.12 72 THR A O 1
ATOM 568 N N . SER A 1 73 ? -7.472 2.140 22.646 1.00 92.69 73 SER A N 1
ATOM 569 C CA . SER A 1 73 ? -8.622 2.547 23.457 1.00 92.69 73 SER A CA 1
ATOM 570 C C . SER A 1 73 ? -9.332 1.353 24.097 1.00 92.69 73 SER A C 1
ATOM 572 O O . SER A 1 73 ? -9.620 1.418 25.286 1.00 92.69 73 SER A O 1
ATOM 574 N N . LEU A 1 74 ? -9.550 0.258 23.360 1.00 90.44 74 LEU A N 1
ATOM 575 C CA . LEU A 1 74 ? -10.182 -0.963 23.880 1.00 90.44 74 LEU A CA 1
ATOM 576 C C . LEU A 1 74 ? -9.372 -1.628 25.002 1.00 90.44 74 LEU A C 1
ATOM 578 O O . LEU A 1 74 ? -9.943 -2.229 25.902 1.00 90.44 74 LEU A O 1
ATOM 582 N N . LEU A 1 75 ? -8.042 -1.552 24.917 1.00 91.31 75 LEU A N 1
ATOM 583 C CA . LEU A 1 75 ? -7.124 -2.122 25.905 1.00 91.31 75 LEU A CA 1
ATOM 584 C C . LEU A 1 75 ? -6.923 -1.227 27.134 1.00 91.31 75 LEU A C 1
ATOM 586 O O . LEU A 1 75 ? -6.567 -1.736 28.193 1.00 91.31 75 LEU A O 1
ATOM 590 N N . THR A 1 76 ? -7.099 0.089 26.993 1.00 92.81 76 THR A N 1
ATOM 591 C CA . THR A 1 76 ? -6.765 1.063 28.049 1.00 92.81 76 THR A CA 1
ATOM 592 C C . THR A 1 76 ? -7.991 1.543 28.818 1.00 92.81 76 THR A C 1
ATOM 594 O O . THR A 1 76 ? -7.882 1.884 29.993 1.00 92.81 76 THR A O 1
ATOM 597 N N . VAL A 1 77 ? -9.148 1.620 28.160 1.00 91.75 77 VAL A N 1
ATOM 598 C CA . VAL A 1 77 ? -10.371 2.179 28.738 1.00 91.75 77 VAL A CA 1
ATOM 599 C C . VAL A 1 77 ? -11.282 1.047 29.188 1.00 91.75 77 VAL A C 1
ATOM 601 O O . VAL A 1 77 ? -11.630 0.177 28.394 1.00 91.75 77 VAL A O 1
ATOM 604 N N . ASP A 1 78 ? -11.712 1.099 30.446 1.00 85.81 78 ASP A N 1
ATOM 605 C CA . ASP A 1 78 ? -12.759 0.218 30.954 1.00 85.81 78 ASP A CA 1
ATOM 606 C C . ASP A 1 78 ? -14.122 0.747 30.477 1.00 85.81 78 ASP A C 1
ATOM 608 O O . ASP A 1 78 ? -14.563 1.833 30.865 1.00 85.81 78 ASP A O 1
ATOM 612 N N . ILE A 1 79 ? -14.740 0.041 29.529 1.00 84.19 79 ILE A N 1
ATOM 613 C CA . ILE A 1 79 ? -15.999 0.451 28.898 1.00 84.19 79 ILE A CA 1
ATOM 614 C C . ILE A 1 79 ? -17.142 -0.327 29.551 1.00 84.19 79 ILE A C 1
ATOM 616 O O . ILE A 1 79 ? -17.391 -1.480 29.211 1.00 84.19 79 ILE A O 1
ATOM 620 N N . GLU A 1 80 ? -17.900 0.335 30.428 1.00 87.06 80 GLU A N 1
ATOM 621 C CA . GLU A 1 80 ? -19.056 -0.273 31.111 1.00 87.06 80 GLU A CA 1
ATOM 622 C C . GLU A 1 80 ? -20.217 -0.612 30.152 1.00 87.06 80 GLU A C 1
ATOM 624 O O . GLU A 1 80 ? -21.001 -1.530 30.392 1.00 87.06 80 GLU A O 1
ATOM 629 N N . SER A 1 81 ? -20.341 0.125 29.040 1.00 91.88 81 SER A N 1
ATOM 630 C CA . SER A 1 81 ? -21.418 -0.060 28.060 1.00 91.88 81 SER A CA 1
ATOM 631 C C . SER A 1 81 ? -21.054 -1.081 26.982 1.00 91.88 81 SER A C 1
ATOM 633 O O . SER A 1 81 ? -20.209 -0.829 26.117 1.00 91.88 81 SER A O 1
ATOM 635 N N . LEU A 1 82 ? -21.787 -2.199 26.961 1.00 90.38 82 LEU A N 1
ATOM 636 C CA . LEU A 1 82 ? -21.619 -3.268 25.972 1.00 90.38 82 LEU A CA 1
ATOM 637 C C . LEU A 1 82 ? -21.777 -2.763 24.524 1.00 90.38 82 LEU A C 1
ATOM 639 O O . LEU A 1 82 ? -21.040 -3.184 23.636 1.00 90.38 82 LEU A O 1
ATOM 643 N N . THR A 1 83 ? -22.700 -1.827 24.280 1.00 92.56 83 THR A N 1
ATOM 644 C CA . THR A 1 83 ? -22.935 -1.260 22.941 1.00 92.56 83 THR A CA 1
ATOM 645 C C . THR A 1 83 ? -21.708 -0.507 22.432 1.00 92.56 83 THR A C 1
ATOM 647 O O . THR A 1 83 ? -21.302 -0.688 21.285 1.00 92.56 83 THR A O 1
ATOM 650 N N . THR A 1 84 ? -21.082 0.306 23.287 1.00 91.62 84 THR A N 1
ATOM 651 C CA . THR A 1 84 ? -19.873 1.059 22.927 1.00 91.62 84 THR A CA 1
ATOM 652 C C . THR A 1 84 ? -18.705 0.110 22.668 1.00 91.62 84 THR A C 1
ATOM 654 O O . THR A 1 84 ? -17.997 0.273 21.675 1.00 91.62 84 THR A O 1
ATOM 657 N N . LEU A 1 85 ? -18.552 -0.926 23.500 1.00 92.06 85 LEU A N 1
ATOM 658 C CA . LEU A 1 85 ? -17.520 -1.948 23.330 1.00 92.06 85 LEU A CA 1
ATOM 659 C C . LEU A 1 85 ? -17.638 -2.647 21.968 1.00 92.06 85 LEU A C 1
ATOM 661 O O . LEU A 1 85 ? -16.647 -2.753 21.245 1.00 92.06 85 LEU A O 1
ATOM 665 N N . VAL A 1 86 ? -18.847 -3.069 21.578 1.00 93.56 86 VAL A N 1
ATOM 666 C CA . VAL A 1 86 ? -19.082 -3.737 20.286 1.00 93.56 86 VAL A CA 1
ATOM 667 C C . VAL A 1 86 ? -18.759 -2.814 19.110 1.00 93.56 86 VAL A C 1
ATOM 669 O O . VAL A 1 86 ? -18.105 -3.249 18.163 1.00 93.56 86 VAL A O 1
ATOM 672 N N . VAL A 1 87 ? -19.159 -1.539 19.162 1.00 92.81 87 VAL A N 1
ATOM 673 C CA . VAL A 1 87 ? -18.867 -0.575 18.085 1.00 92.81 87 VAL A CA 1
ATOM 674 C C . VAL A 1 87 ? -17.360 -0.384 17.908 1.00 92.81 87 VAL A C 1
ATOM 676 O O . VAL A 1 87 ? -16.859 -0.480 16.786 1.00 92.81 87 VAL A O 1
ATOM 679 N N . PHE A 1 88 ? -16.619 -0.169 18.998 1.00 92.31 88 PHE A N 1
ATOM 680 C CA . PHE A 1 88 ? -15.165 -0.0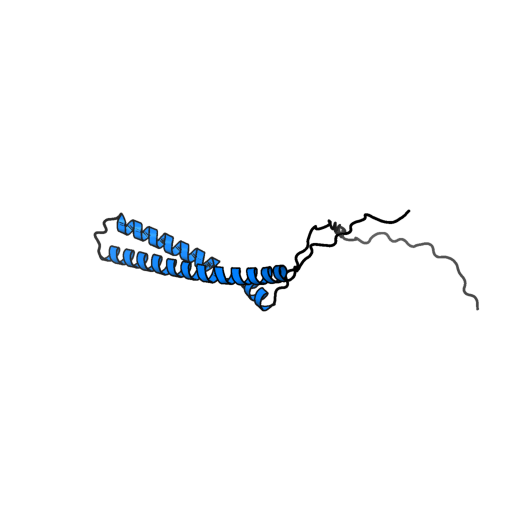11 18.923 1.00 92.31 88 PHE A CA 1
ATOM 681 C C . PHE A 1 88 ? -14.469 -1.289 18.444 1.00 92.31 88 PHE A C 1
ATOM 683 O O . PHE A 1 88 ? -13.527 -1.209 17.652 1.00 92.31 88 PHE A O 1
ATOM 690 N N . LEU A 1 89 ? -14.940 -2.465 18.868 1.00 93.75 89 LEU A N 1
ATOM 691 C CA . LEU A 1 89 ? -14.408 -3.744 18.404 1.00 93.75 89 LEU A CA 1
ATOM 692 C C . LEU A 1 89 ? -14.601 -3.904 16.891 1.00 93.75 89 LEU A C 1
ATOM 694 O O . LEU A 1 89 ? -13.649 -4.227 16.182 1.00 93.75 89 LEU A O 1
ATOM 698 N N . VAL A 1 90 ? -15.802 -3.625 16.378 1.00 94.75 90 VAL A N 1
ATOM 699 C CA . VAL A 1 90 ? -16.103 -3.715 14.941 1.00 94.75 90 VAL A CA 1
ATOM 700 C C . VAL A 1 90 ? -15.233 -2.748 14.135 1.00 94.75 90 VAL A C 1
ATOM 702 O O . VAL A 1 90 ? -14.632 -3.159 13.142 1.00 94.75 90 VAL A O 1
ATOM 705 N N . LEU A 1 91 ? -15.097 -1.493 14.578 1.00 93.25 91 LEU A N 1
ATOM 706 C CA . LEU A 1 91 ? -14.217 -0.514 13.928 1.00 93.25 91 LEU A CA 1
ATOM 707 C C . LEU A 1 91 ? -12.752 -0.962 13.936 1.00 93.25 91 LEU A C 1
ATOM 709 O O . LEU A 1 91 ? -12.063 -0.842 12.923 1.00 93.25 91 LEU A O 1
ATOM 713 N N . THR A 1 92 ? -12.290 -1.529 15.051 1.00 94.62 92 THR A N 1
ATOM 714 C CA . THR A 1 92 ? -10.926 -2.051 15.191 1.00 94.62 92 THR A CA 1
ATOM 715 C C . THR A 1 92 ? -10.668 -3.202 14.224 1.00 94.62 92 THR A C 1
ATOM 717 O O . THR A 1 92 ? -9.635 -3.221 13.552 1.00 94.62 92 THR A O 1
ATOM 720 N N . VAL A 1 93 ? -11.606 -4.146 14.122 1.00 95.25 93 VAL A N 1
ATOM 721 C CA . VAL A 1 93 ? -11.493 -5.319 13.245 1.00 95.25 93 VAL A CA 1
ATOM 722 C C . VAL A 1 93 ? -11.529 -4.902 11.776 1.00 95.25 93 VAL A C 1
ATOM 724 O O . VAL A 1 93 ? -10.647 -5.296 11.016 1.00 95.25 93 VAL A O 1
ATOM 727 N N . ILE A 1 94 ? -12.491 -4.068 11.371 1.00 95.06 94 ILE A N 1
ATOM 728 C CA . ILE A 1 94 ? -12.609 -3.608 9.979 1.00 95.06 94 ILE A CA 1
ATOM 729 C C . ILE A 1 94 ? -11.399 -2.753 9.585 1.00 95.06 94 ILE A C 1
ATOM 731 O O . ILE A 1 94 ? -10.847 -2.948 8.504 1.00 95.06 94 ILE A O 1
ATOM 735 N N . GLY A 1 95 ? -10.956 -1.845 10.459 1.00 92.88 95 GLY A N 1
ATOM 736 C CA . GLY A 1 95 ? -9.790 -0.995 10.213 1.00 92.88 95 GLY A CA 1
ATOM 737 C C . GLY A 1 95 ? -8.504 -1.804 10.052 1.00 92.88 95 GLY A C 1
ATOM 738 O O . GLY A 1 95 ? -7.782 -1.624 9.073 1.00 92.88 95 GLY A O 1
ATOM 739 N N . ASN A 1 96 ? -8.246 -2.756 10.954 1.00 92.62 96 ASN A N 1
ATOM 740 C CA . ASN A 1 96 ? -7.040 -3.582 10.881 1.00 92.62 96 ASN A CA 1
ATOM 741 C C . ASN A 1 96 ? -7.077 -4.579 9.719 1.00 92.62 96 ASN A C 1
ATOM 743 O O . ASN A 1 96 ? -6.106 -4.659 8.972 1.00 92.62 96 ASN A O 1
ATOM 747 N N . ILE A 1 97 ? -8.176 -5.319 9.532 1.00 95.31 97 ILE A N 1
ATOM 748 C CA . ILE A 1 97 ? -8.277 -6.299 8.440 1.00 95.31 97 ILE A CA 1
ATOM 749 C C . ILE A 1 97 ? -8.280 -5.579 7.092 1.00 95.31 97 ILE A C 1
ATOM 751 O O . ILE A 1 97 ? -7.498 -5.930 6.211 1.00 95.31 97 ILE A O 1
ATOM 755 N N . GLY A 1 98 ? -9.114 -4.548 6.936 1.00 93.12 98 GLY A N 1
ATOM 756 C CA . GLY A 1 98 ? -9.177 -3.755 5.712 1.00 93.12 98 GLY A CA 1
ATOM 757 C C . GLY A 1 98 ? -7.827 -3.121 5.390 1.00 93.12 98 GLY A C 1
ATOM 758 O O . GLY A 1 98 ? -7.297 -3.322 4.300 1.00 93.12 98 GLY A O 1
ATOM 759 N N . GLY A 1 99 ? -7.219 -2.431 6.356 1.00 92.19 99 GLY A N 1
ATOM 760 C CA . GLY A 1 99 ? -5.906 -1.812 6.186 1.00 92.19 99 GLY A CA 1
ATOM 761 C C . GLY A 1 99 ? -4.803 -2.821 5.844 1.00 92.19 99 GLY A C 1
ATOM 762 O O . GLY A 1 99 ? -4.033 -2.592 4.910 1.00 92.19 99 GLY A O 1
ATOM 763 N N . ALA A 1 100 ? -4.765 -3.973 6.522 1.00 93.00 100 ALA A N 1
ATOM 764 C CA . ALA A 1 100 ? -3.806 -5.037 6.231 1.00 93.00 100 ALA A CA 1
ATOM 765 C C . ALA A 1 100 ? -3.979 -5.601 4.812 1.00 93.00 100 ALA A C 1
ATOM 767 O O . ALA A 1 100 ? -2.987 -5.785 4.107 1.00 93.00 100 ALA A O 1
ATOM 768 N N . LEU A 1 101 ? -5.217 -5.822 4.357 1.00 93.81 101 LEU A N 1
ATOM 769 C CA . LEU A 1 101 ? -5.495 -6.282 2.993 1.00 93.81 101 LEU A CA 1
ATOM 770 C C . LEU A 1 101 ? -5.015 -5.275 1.940 1.00 93.81 101 LEU A C 1
ATOM 772 O O . LEU A 1 101 ? -4.385 -5.679 0.960 1.00 93.81 101 LEU A O 1
ATOM 776 N N . LEU A 1 102 ? -5.243 -3.973 2.152 1.00 91.00 102 LEU A N 1
ATOM 777 C CA . LEU A 1 102 ? -4.738 -2.927 1.254 1.00 91.00 102 LEU A CA 1
ATOM 778 C C . LEU A 1 102 ? -3.202 -2.917 1.197 1.00 91.00 102 LEU A C 1
ATOM 780 O O . LEU A 1 102 ? -2.628 -2.784 0.114 1.00 91.00 102 LEU A O 1
ATOM 784 N N . ILE A 1 103 ? -2.529 -3.104 2.336 1.00 89.62 103 ILE A N 1
ATOM 785 C CA . ILE A 1 103 ? -1.062 -3.185 2.398 1.00 89.62 103 ILE A CA 1
ATOM 786 C C . ILE A 1 103 ? -0.551 -4.439 1.672 1.00 89.62 103 ILE A C 1
ATOM 788 O O . ILE A 1 103 ? 0.426 -4.365 0.926 1.00 89.62 103 ILE A O 1
ATOM 792 N N . ILE A 1 104 ? -1.212 -5.588 1.830 1.00 90.31 104 ILE A N 1
ATOM 793 C CA . ILE A 1 104 ? -0.853 -6.822 1.113 1.00 90.31 104 ILE A CA 1
ATOM 794 C C . ILE A 1 104 ? -0.998 -6.625 -0.402 1.00 90.31 104 ILE A C 1
ATOM 796 O O . ILE A 1 104 ? -0.087 -6.969 -1.160 1.00 90.31 104 ILE A O 1
ATOM 800 N N . LEU A 1 105 ? -2.105 -6.025 -0.847 1.00 88.06 105 LEU A N 1
ATOM 801 C CA . LEU A 1 105 ? -2.334 -5.729 -2.262 1.00 88.06 105 LEU A CA 1
ATOM 802 C C . LEU A 1 105 ? -1.274 -4.763 -2.811 1.00 88.06 105 LEU A C 1
ATOM 804 O O . LEU A 1 105 ? -0.756 -4.959 -3.913 1.00 88.06 105 LEU A O 1
ATOM 808 N N . TRP A 1 106 ? -0.881 -3.769 -2.012 1.00 88.56 106 TRP A N 1
ATOM 809 C CA . TRP A 1 106 ? 0.206 -2.853 -2.343 1.00 88.56 106 TRP A CA 1
ATOM 810 C C . TRP A 1 106 ? 1.544 -3.569 -2.563 1.00 88.56 106 TRP A C 1
ATOM 812 O O . TRP A 1 106 ? 2.255 -3.266 -3.526 1.00 88.56 106 TRP A O 1
ATOM 822 N N . TYR A 1 107 ? 1.883 -4.544 -1.715 1.00 84.31 107 TYR A N 1
ATOM 823 C CA . TYR A 1 107 ? 3.101 -5.339 -1.886 1.00 84.31 107 TYR A CA 1
ATOM 824 C C . TYR A 1 107 ? 3.115 -6.108 -3.211 1.00 84.31 107 TYR A C 1
ATOM 826 O O . TYR A 1 107 ? 4.184 -6.256 -3.809 1.00 84.31 107 TYR A O 1
ATOM 834 N N . GLY A 1 108 ? 1.957 -6.583 -3.676 1.00 82.81 108 GLY A N 1
ATOM 835 C CA . GLY A 1 108 ? 1.808 -7.197 -4.997 1.00 82.81 108 GLY A CA 1
ATOM 836 C C . GLY A 1 108 ? 2.032 -6.187 -6.122 1.00 82.81 108 GLY A C 1
ATOM 837 O O . GLY A 1 108 ? 2.941 -6.357 -6.935 1.00 82.81 108 GLY A O 1
ATOM 838 N N . ALA A 1 109 ? 1.285 -5.082 -6.098 1.00 80.19 109 ALA A N 1
ATOM 839 C CA . ALA A 1 109 ? 1.351 -4.033 -7.116 1.00 80.19 109 ALA A CA 1
ATOM 840 C C . ALA A 1 109 ? 2.760 -3.422 -7.264 1.00 80.19 109 ALA A C 1
ATOM 842 O O . ALA A 1 109 ? 3.209 -3.119 -8.370 1.00 80.19 109 ALA A O 1
ATOM 843 N N . ARG A 1 110 ? 3.507 -3.284 -6.159 1.00 80.19 110 ARG A N 1
ATOM 844 C CA . ARG A 1 110 ? 4.889 -2.778 -6.183 1.00 80.19 110 ARG A CA 1
ATOM 845 C C . ARG A 1 110 ? 5.854 -3.718 -6.913 1.00 80.19 110 ARG A C 1
ATOM 847 O O . ARG A 1 110 ? 6.813 -3.248 -7.528 1.00 80.19 110 ARG A O 1
ATOM 854 N N . LYS A 1 111 ? 5.631 -5.034 -6.842 1.00 78.75 111 LYS A N 1
ATOM 855 C CA . LYS A 1 111 ? 6.494 -6.028 -7.502 1.00 78.75 111 LYS A CA 1
ATOM 856 C C . LYS A 1 111 ? 6.336 -6.001 -9.020 1.00 78.75 111 LYS A C 1
ATOM 858 O O . LYS A 1 111 ? 7.336 -6.146 -9.716 1.00 78.75 111 LYS A O 1
ATOM 863 N N . GLU A 1 112 ? 5.125 -5.774 -9.523 1.00 75.50 112 GLU A N 1
ATOM 864 C CA . GLU A 1 112 ? 4.847 -5.736 -10.966 1.00 75.50 112 GLU A CA 1
ATOM 865 C C . GLU A 1 112 ? 5.590 -4.592 -11.665 1.00 75.50 112 GLU A C 1
ATOM 867 O O . GLU A 1 112 ? 6.307 -4.824 -12.640 1.00 75.50 112 GLU A O 1
ATOM 872 N N . VAL A 1 113 ? 5.525 -3.380 -11.104 1.00 76.25 113 VAL A N 1
ATOM 873 C CA . VAL A 1 113 ? 6.246 -2.210 -11.639 1.00 76.25 113 VAL A CA 1
ATOM 874 C C . VAL A 1 113 ? 7.760 -2.437 -11.605 1.00 76.25 113 VAL A C 1
ATOM 876 O O . VAL A 1 113 ? 8.459 -2.175 -12.584 1.00 76.25 113 VAL A O 1
ATOM 879 N N . GLY A 1 114 ? 8.278 -2.998 -10.505 1.00 77.00 114 GLY A N 1
ATOM 880 C CA . GLY A 1 114 ? 9.693 -3.363 -10.402 1.00 77.00 114 GLY A CA 1
ATOM 881 C C . GLY A 1 114 ? 10.122 -4.407 -11.440 1.00 77.00 114 GLY A C 1
ATOM 882 O O . GLY A 1 114 ? 11.249 -4.354 -11.935 1.00 77.00 114 GLY A O 1
ATOM 883 N N . GLY A 1 115 ? 9.223 -5.323 -11.805 1.00 80.25 115 GLY A N 1
ATOM 884 C CA . GLY A 1 115 ? 9.434 -6.315 -12.855 1.00 80.25 115 GLY A CA 1
ATOM 885 C C . GLY A 1 115 ? 9.618 -5.682 -14.233 1.00 80.25 115 GLY A C 1
ATOM 886 O O . GLY A 1 115 ? 10.575 -6.025 -14.926 1.00 80.25 115 GLY A O 1
ATOM 887 N N . ILE A 1 116 ? 8.768 -4.722 -14.607 1.00 81.31 116 ILE A N 1
ATOM 888 C CA . ILE A 1 116 ? 8.852 -4.021 -15.901 1.00 81.31 116 ILE A CA 1
ATOM 889 C C . ILE A 1 116 ? 10.185 -3.271 -16.017 1.00 81.31 116 ILE A C 1
ATOM 891 O O . ILE A 1 116 ? 10.939 -3.490 -16.966 1.00 81.31 116 ILE A O 1
ATOM 895 N N . THR A 1 117 ? 10.549 -2.482 -15.003 1.00 80.62 117 THR A N 1
ATOM 896 C CA . THR A 1 117 ? 11.822 -1.743 -14.994 1.00 80.62 117 THR A CA 1
ATOM 897 C C . THR A 1 117 ? 13.032 -2.679 -15.022 1.00 80.62 117 THR A C 1
ATOM 899 O O . THR A 1 117 ? 14.033 -2.393 -15.684 1.00 80.62 117 THR A O 1
ATOM 902 N N . LYS A 1 118 ? 12.954 -3.826 -14.333 1.00 83.06 118 LYS A N 1
ATOM 903 C CA . LYS A 1 118 ? 14.019 -4.837 -14.350 1.00 83.06 118 LYS A CA 1
ATOM 904 C C . LYS A 1 118 ? 14.152 -5.499 -15.722 1.00 83.06 118 LYS A C 1
ATOM 906 O O . LYS A 1 118 ? 15.279 -5.703 -16.160 1.00 83.06 118 LYS A O 1
ATOM 911 N N . ARG A 1 119 ? 13.042 -5.790 -16.410 1.00 80.25 119 ARG A N 1
ATOM 912 C CA . ARG A 1 119 ? 13.050 -6.335 -17.781 1.00 80.25 119 ARG A CA 1
ATOM 913 C C . ARG A 1 119 ? 13.672 -5.351 -18.767 1.00 80.25 119 ARG A C 1
ATOM 915 O O . ARG A 1 119 ? 14.535 -5.756 -19.535 1.00 80.25 119 ARG A O 1
ATOM 922 N N . ILE A 1 120 ? 13.312 -4.070 -18.688 1.00 82.12 120 ILE A N 1
ATOM 923 C CA . ILE A 1 120 ? 13.904 -3.013 -19.524 1.00 82.12 120 ILE A CA 1
ATOM 924 C C . ILE A 1 120 ? 15.421 -2.917 -19.285 1.00 82.12 120 ILE A C 1
ATOM 926 O O . ILE A 1 120 ? 16.196 -2.866 -20.235 1.00 82.12 120 ILE A O 1
ATOM 930 N N . ARG A 1 121 ? 15.868 -2.968 -18.021 1.00 80.12 121 ARG A N 1
ATOM 931 C CA . ARG A 1 121 ? 17.299 -2.921 -17.676 1.00 80.12 121 ARG A CA 1
ATOM 932 C C . ARG A 1 121 ? 18.072 -4.175 -18.097 1.00 80.12 121 ARG A C 1
ATOM 934 O O . ARG A 1 121 ? 19.222 -4.061 -18.509 1.00 80.12 121 ARG A O 1
ATOM 941 N N . ALA A 1 122 ? 17.458 -5.352 -17.995 1.00 80.50 122 ALA A N 1
ATOM 942 C CA . ALA A 1 122 ? 18.092 -6.620 -18.353 1.00 80.50 122 ALA A CA 1
ATOM 943 C C . ALA A 1 122 ? 18.419 -6.719 -19.853 1.00 80.50 122 ALA A C 1
ATOM 945 O O . ALA A 1 122 ? 19.452 -7.283 -20.197 1.00 80.50 122 ALA A O 1
ATOM 946 N N . ARG A 1 123 ? 17.613 -6.098 -20.730 1.00 77.38 123 ARG A N 1
ATOM 947 C CA . ARG A 1 123 ? 17.858 -6.076 -22.187 1.00 77.38 123 ARG A CA 1
ATOM 948 C C . ARG A 1 123 ? 19.213 -5.454 -22.556 1.00 77.38 123 ARG A C 1
ATOM 950 O O . ARG A 1 123 ? 19.878 -5.935 -23.465 1.00 77.38 123 ARG A O 1
ATOM 957 N N . ILE A 1 124 ? 19.656 -4.425 -21.830 1.00 69.94 124 ILE A N 1
ATOM 958 C CA . ILE A 1 124 ? 20.975 -3.809 -22.060 1.00 69.94 124 ILE A CA 1
ATOM 959 C C . ILE A 1 124 ? 22.098 -4.693 -21.507 1.00 69.94 124 ILE A C 1
ATOM 961 O O . ILE A 1 124 ? 23.120 -4.848 -22.162 1.00 69.94 124 ILE A O 1
ATOM 965 N N . ALA A 1 125 ? 21.898 -5.315 -20.340 1.00 64.56 125 ALA A N 1
ATOM 966 C CA . ALA A 1 125 ? 22.904 -6.190 -19.733 1.00 64.56 125 ALA A CA 1
ATOM 967 C C . ALA A 1 125 ? 23.214 -7.436 -20.588 1.00 64.56 125 ALA A C 1
ATOM 969 O O . ALA A 1 125 ? 24.344 -7.907 -20.579 1.00 64.56 125 ALA A O 1
ATOM 970 N N . GLU A 1 126 ? 22.241 -7.952 -21.345 1.00 61.81 126 GLU A N 1
ATOM 971 C CA . GLU A 1 126 ? 22.458 -9.041 -22.314 1.00 61.81 126 GLU A CA 1
ATOM 972 C C . GLU A 1 126 ? 23.096 -8.564 -23.630 1.00 61.81 126 GLU A C 1
ATOM 974 O O . GLU A 1 126 ? 23.716 -9.359 -24.334 1.00 61.81 126 GLU A O 1
ATOM 979 N N . THR A 1 127 ? 22.979 -7.272 -23.955 1.00 59.56 127 THR A N 1
ATOM 980 C CA . THR A 1 127 ? 23.561 -6.671 -25.170 1.00 59.56 127 THR A CA 1
ATOM 981 C C . THR A 1 127 ? 25.047 -6.323 -24.999 1.00 59.56 127 THR A C 1
ATOM 983 O O . THR A 1 127 ? 25.708 -5.987 -25.977 1.00 59.56 127 THR A O 1
ATOM 986 N N . GLU A 1 128 ? 25.618 -6.482 -23.800 1.00 58.75 128 GLU A N 1
ATOM 987 C CA . GLU A 1 128 ? 27.071 -6.469 -23.597 1.00 58.75 128 GLU A CA 1
ATOM 988 C C . GLU A 1 128 ? 27.676 -7.890 -23.521 1.00 58.75 128 GLU A C 1
ATOM 990 O O . GLU A 1 128 ? 28.034 -8.355 -22.436 1.00 58.75 128 GLU A O 1
ATOM 995 N N . PRO A 1 129 ? 27.898 -8.602 -24.643 1.00 53.94 129 PRO A N 1
ATOM 996 C CA . PRO A 1 129 ? 28.966 -9.580 -24.705 1.00 53.94 129 PRO A CA 1
ATOM 997 C C . PRO A 1 129 ? 30.277 -8.842 -25.037 1.00 53.94 129 PRO A C 1
ATOM 999 O O . PRO A 1 129 ? 30.451 -8.298 -26.123 1.00 53.94 129 PRO A O 1
ATOM 1002 N N . SER A 1 130 ? 31.213 -8.830 -24.086 1.00 55.03 130 SER A N 1
ATOM 1003 C CA . SER A 1 130 ? 32.653 -8.599 -24.307 1.00 55.03 130 SER A CA 1
ATOM 1004 C C . SER A 1 130 ? 33.087 -7.318 -25.050 1.00 55.03 130 SER A C 1
ATOM 1006 O O . SER A 1 130 ? 33.641 -7.388 -26.144 1.00 55.03 130 SER A O 1
ATOM 1008 N N . ALA A 1 131 ? 33.017 -6.156 -24.401 1.00 50.38 131 ALA A N 1
ATOM 1009 C CA . ALA A 1 131 ? 33.938 -5.050 -24.705 1.00 50.38 131 ALA A CA 1
ATOM 1010 C C . ALA A 1 131 ? 35.128 -5.054 -23.728 1.00 50.38 131 ALA A C 1
ATOM 1012 O O . ALA A 1 131 ? 35.455 -4.064 -23.081 1.00 50.38 131 ALA A O 1
ATOM 1013 N N . GLY A 1 132 ? 35.771 -6.212 -23.610 1.00 56.22 132 GLY A N 1
ATOM 1014 C CA . GLY A 1 132 ? 37.136 -6.337 -23.127 1.00 56.22 132 GLY A CA 1
ATOM 1015 C C . GLY A 1 132 ? 37.936 -7.074 -24.196 1.00 56.22 132 GLY A C 1
ATOM 1016 O O . GLY A 1 132 ? 37.484 -8.111 -24.668 1.00 56.22 132 GLY A O 1
ATOM 1017 N N . VAL A 1 133 ? 39.132 -6.562 -24.501 1.00 51.66 133 VAL A N 1
ATOM 1018 C CA . VAL A 1 133 ? 40.190 -7.155 -25.349 1.00 51.66 133 VAL A CA 1
ATOM 1019 C C . VAL A 1 133 ? 40.209 -6.733 -26.834 1.00 51.66 133 VAL A C 1
ATOM 1021 O O . VAL A 1 133 ? 39.927 -7.500 -27.742 1.00 51.66 133 VAL A O 1
ATOM 1024 N N . HIS A 1 134 ? 40.698 -5.516 -27.071 1.00 45.66 134 HIS A N 1
ATOM 1025 C CA . HIS A 1 134 ? 41.831 -5.255 -27.976 1.00 45.66 134 HIS A CA 1
ATOM 1026 C C . HIS A 1 134 ? 42.721 -4.266 -27.195 1.00 45.66 134 HIS A C 1
ATOM 1028 O O . HIS A 1 134 ? 42.367 -3.104 -27.058 1.00 45.66 134 HIS A O 1
ATOM 1034 N N . ALA A 1 135 ? 43.757 -4.662 -26.448 1.00 49.78 135 ALA A N 1
ATOM 1035 C CA . ALA A 1 135 ? 44.975 -5.334 -26.906 1.00 49.78 135 ALA A CA 1
ATOM 1036 C C . ALA A 1 135 ? 45.491 -4.741 -28.228 1.00 49.78 135 ALA A C 1
ATOM 1038 O O . ALA A 1 135 ? 45.588 -5.429 -29.237 1.00 49.78 135 ALA A O 1
ATOM 1039 N N . GLY A 1 136 ? 45.771 -3.436 -28.213 1.00 43.03 136 GLY A N 1
ATOM 1040 C CA . GLY A 1 136 ? 46.771 -2.822 -29.080 1.00 43.03 136 GLY A CA 1
ATOM 1041 C C . GLY A 1 136 ? 48.093 -2.769 -28.320 1.00 43.03 136 GLY A C 1
ATOM 1042 O O . GLY A 1 136 ? 48.421 -1.748 -27.724 1.00 43.03 136 GLY A O 1
ATOM 1043 N N . SER A 1 137 ? 48.805 -3.896 -28.280 1.00 48.41 137 SER A N 1
ATOM 1044 C CA . SER A 1 137 ? 50.241 -3.916 -28.021 1.00 48.41 137 SER A CA 1
ATOM 1045 C C . SER A 1 137 ? 50.919 -3.170 -29.169 1.00 48.41 137 SER A C 1
ATOM 1047 O O . SER A 1 137 ? 51.000 -3.690 -30.279 1.00 48.41 137 SER A O 1
ATOM 1049 N N . VAL A 1 138 ? 51.349 -1.937 -28.914 1.00 56.38 138 VAL A N 1
ATOM 1050 C CA . VAL A 1 138 ? 52.355 -1.266 -29.742 1.00 56.38 138 VAL A CA 1
ATOM 1051 C C . VAL A 1 138 ? 53.697 -1.585 -29.101 1.00 56.38 138 VAL A C 1
ATOM 1053 O O . VAL A 1 138 ? 54.245 -0.780 -28.362 1.00 56.38 138 VAL A O 1
ATOM 1056 N N . ASP A 1 139 ? 54.148 -2.810 -29.333 1.00 55.09 139 ASP A N 1
ATOM 1057 C CA . ASP A 1 139 ? 55.561 -3.154 -29.361 1.00 55.09 139 ASP A CA 1
ATOM 1058 C C . ASP A 1 139 ? 55.768 -3.972 -30.640 1.00 55.09 139 ASP A C 1
ATOM 1060 O O . ASP A 1 139 ? 54.945 -4.820 -30.987 1.00 55.09 139 ASP A O 1
ATOM 1064 N N . ASP A 1 140 ? 56.870 -3.650 -31.310 1.00 49.97 140 ASP A N 1
ATOM 1065 C CA . ASP A 1 140 ? 57.467 -4.261 -32.497 1.00 49.97 140 ASP A CA 1
ATOM 1066 C C . ASP A 1 140 ? 57.155 -3.654 -33.881 1.00 49.97 140 ASP A C 1
ATOM 1068 O O . ASP A 1 140 ? 56.053 -3.720 -34.423 1.00 49.97 140 ASP A O 1
ATOM 1072 N N . ALA A 1 141 ? 58.266 -3.194 -34.476 1.00 46.66 141 ALA A N 1
ATOM 1073 C CA . ALA A 1 141 ? 58.566 -2.985 -35.892 1.00 46.66 141 ALA A CA 1
ATOM 1074 C C . ALA A 1 141 ? 58.346 -1.581 -36.485 1.00 46.66 141 ALA A C 1
ATOM 1076 O O . ALA A 1 141 ? 57.439 -1.362 -37.277 1.00 46.66 141 ALA A O 1
ATOM 1077 N N . GLU A 1 142 ? 59.323 -0.693 -36.276 1.00 43.78 142 GLU A N 1
ATOM 1078 C CA . GLU A 1 142 ? 60.114 -0.236 -37.427 1.00 43.78 142 GLU A CA 1
ATOM 1079 C C . GLU A 1 142 ? 61.568 0.048 -37.014 1.00 43.78 142 GLU A C 1
ATOM 1081 O O . GLU A 1 142 ? 61.835 0.620 -35.957 1.00 43.78 142 GLU A O 1
ATOM 1086 N N . SER A 1 143 ? 62.478 -0.496 -37.827 1.00 47.19 143 SER A N 1
ATOM 1087 C CA . SER A 1 143 ? 63.942 -0.423 -37.737 1.00 47.19 143 SER A CA 1
ATOM 1088 C C . SER A 1 143 ? 64.503 0.945 -38.103 1.00 47.19 143 SER A C 1
ATOM 1090 O O . SER A 1 143 ? 63.844 1.665 -38.881 1.00 47.19 143 SER A O 1
#

pLDDT: mean 74.17, std 17.34, range [38.16, 95.31]